Protein AF-A0A3M1KZL7-F1 (afdb_monomer_lite)

Sequence (109 aa):
MTSIPERSDYFSKSQDFEVTWVDDPNIEKAYLVICNPGVPCIFKEVPDNGYLKVDKSEFADFQVGTEVFFRFGRGDYHCFYQGSGADQKKICLVSMGVSNLTGFLEVVE

Secondary structure (DSSP, 8-state):
-----SS-EEEETTS-EEEE----TT-SEEEEEEE-TTSPPEEEEEESSSEEEE-GGGGTTPPTT-EEEEEEEES-EEEEEESSGGGPEEEEEE--EEEEEEEEEEEE-

pLDDT: mean 81.56, std 13.43, range [36.22, 95.44]

Radius of gyration: 15.1 Å; chains: 1; bounding box: 29×47×31 Å

Foldseek 3Di:
DFPAPPAAAADELVDKDKFFDDADPVFQWKWKWKDAPPDDIDIDIDGRPGIDIDGSVVCVVHDAQTKMKMDIFTDDKDWDWDDDDPPIDIDIDDDGPDDPHIDIYGYHD

Structure (mmCIF, N/CA/C/O backbone):
data_AF-A0A3M1KZL7-F1
#
_entry.id   AF-A0A3M1KZL7-F1
#
loop_
_atom_site.group_PDB
_atom_site.id
_atom_site.type_symbol
_atom_site.label_atom_id
_atom_site.label_alt_id
_atom_site.label_comp_id
_atom_site.label_asym_id
_atom_site.label_entity_id
_atom_site.label_seq_id
_atom_site.pdbx_PDB_ins_code
_atom_site.Cartn_x
_atom_site.Cartn_y
_atom_site.Cartn_z
_atom_site.occupancy
_atom_site.B_iso_or_equiv
_atom_site.auth_seq_id
_atom_site.auth_comp_id
_atom_site.auth_asym_id
_atom_site.auth_atom_id
_atom_site.pdbx_PDB_model_num
ATOM 1 N N . MET A 1 1 ? -0.857 -18.810 -6.624 1.00 36.22 1 MET A N 1
ATOM 2 C CA . MET A 1 1 ? -2.268 -18.404 -6.475 1.00 36.22 1 MET A CA 1
ATOM 3 C C . MET A 1 1 ? -2.262 -17.205 -5.562 1.00 36.22 1 MET A C 1
ATOM 5 O O . MET A 1 1 ? -1.909 -17.360 -4.404 1.00 36.22 1 MET A O 1
ATOM 9 N N . THR A 1 2 ? -2.534 -16.025 -6.097 1.00 39.72 2 THR A N 1
ATOM 10 C CA . THR A 1 2 ? -2.598 -14.789 -5.318 1.00 39.72 2 THR A CA 1
ATOM 11 C C . THR A 1 2 ? -4.063 -14.604 -4.942 1.00 39.72 2 THR A C 1
ATOM 13 O O . THR A 1 2 ? -4.884 -14.391 -5.829 1.00 39.72 2 THR A O 1
ATOM 16 N N . SER A 1 3 ? -4.427 -14.770 -3.669 1.00 42.56 3 SER A N 1
ATOM 17 C CA . SER A 1 3 ? -5.764 -14.400 -3.193 1.00 42.56 3 SER A CA 1
ATOM 18 C C . SER A 1 3 ? -5.762 -12.899 -2.938 1.00 42.56 3 SER A C 1
ATOM 20 O O . SER A 1 3 ? -5.543 -12.443 -1.821 1.00 42.56 3 SER A O 1
ATOM 22 N N . ILE A 1 4 ? -5.907 -12.133 -4.012 1.00 51.03 4 ILE A N 1
ATOM 23 C CA . ILE A 1 4 ? -6.215 -10.712 -3.912 1.00 51.03 4 ILE A CA 1
ATOM 24 C C . ILE A 1 4 ? -7.737 -10.634 -3.836 1.00 51.03 4 ILE A C 1
ATOM 26 O O . ILE A 1 4 ? -8.392 -11.234 -4.691 1.00 51.03 4 ILE A O 1
ATOM 30 N N . PRO A 1 5 ? -8.309 -9.933 -2.851 1.00 47.47 5 PRO A N 1
ATOM 31 C CA . PRO A 1 5 ? -9.752 -9.836 -2.717 1.00 47.47 5 PRO A CA 1
ATOM 32 C C . PRO A 1 5 ? -10.387 -9.208 -3.962 1.00 47.47 5 PRO A C 1
ATOM 34 O O . PRO A 1 5 ? -10.288 -8.004 -4.184 1.00 47.47 5 PRO A O 1
ATOM 37 N N . GLU A 1 6 ? -11.070 -10.006 -4.784 1.00 42.94 6 GLU A N 1
ATOM 38 C CA . GLU A 1 6 ? -11.936 -9.499 -5.864 1.00 42.94 6 GLU A CA 1
ATOM 39 C C . GLU A 1 6 ? -13.274 -8.944 -5.314 1.00 42.94 6 GLU A C 1
ATOM 41 O O . GLU A 1 6 ? -14.164 -8.554 -6.071 1.00 42.94 6 GLU A O 1
ATOM 46 N N . ARG A 1 7 ? -13.430 -8.891 -3.982 1.00 46.81 7 ARG A N 1
ATOM 47 C CA . ARG A 1 7 ? -14.588 -8.374 -3.240 1.00 46.81 7 ARG A CA 1
ATOM 48 C C . ARG A 1 7 ? -14.147 -7.624 -1.983 1.00 46.81 7 ARG A C 1
ATOM 50 O O . ARG A 1 7 ? -13.013 -7.771 -1.549 1.00 46.81 7 ARG A O 1
ATOM 57 N N . SER A 1 8 ? -15.067 -6.827 -1.435 1.00 56.19 8 SER A N 1
ATOM 58 C CA . SER A 1 8 ? -14.948 -6.150 -0.141 1.00 56.19 8 SER A CA 1
ATOM 59 C C . SER A 1 8 ? -14.550 -7.146 0.951 1.00 56.19 8 SER A C 1
ATOM 61 O O . SER A 1 8 ? -15.403 -7.870 1.469 1.00 56.19 8 SER A O 1
ATOM 63 N N . ASP A 1 9 ? -13.263 -7.192 1.265 1.00 72.38 9 ASP A N 1
ATOM 64 C CA . ASP A 1 9 ? -12.734 -8.002 2.355 1.00 72.38 9 ASP A CA 1
ATOM 65 C C . ASP A 1 9 ? -12.543 -7.139 3.599 1.00 72.38 9 ASP A C 1
ATOM 67 O O . ASP A 1 9 ? -12.375 -5.922 3.526 1.00 72.38 9 ASP A O 1
ATOM 71 N N . TYR A 1 10 ? -12.582 -7.776 4.762 1.00 81.25 10 TYR A N 1
ATOM 72 C CA . TYR A 1 10 ? -12.360 -7.101 6.031 1.00 81.25 10 TYR A CA 1
ATOM 73 C C . TYR A 1 10 ? -10.858 -7.030 6.326 1.00 81.25 10 TYR A C 1
ATOM 75 O O . TYR A 1 10 ? -10.165 -8.047 6.304 1.00 81.25 10 TYR A O 1
ATOM 83 N N . PHE A 1 11 ? -10.353 -5.836 6.625 1.00 86.88 11 PHE A N 1
ATOM 84 C CA . PHE A 1 11 ? -8.973 -5.592 7.029 1.00 86.88 11 PHE A CA 1
ATOM 85 C C . PHE A 1 11 ? -8.902 -5.303 8.530 1.00 86.88 11 PHE A C 1
ATOM 87 O O . PHE A 1 11 ? -9.380 -4.265 8.983 1.00 86.88 11 PHE A O 1
ATOM 94 N N . SER A 1 12 ? -8.294 -6.202 9.307 1.00 88.69 12 SER A N 1
ATOM 95 C CA . SER A 1 12 ? -8.089 -5.981 10.743 1.00 88.69 12 SER A CA 1
ATOM 96 C C . SER A 1 12 ? -6.875 -5.097 10.992 1.00 88.69 12 SER A C 1
ATOM 98 O O . SER A 1 12 ? -5.764 -5.414 10.566 1.00 88.69 12 SER A O 1
ATOM 100 N N . LYS A 1 13 ? -7.067 -4.036 11.778 1.00 88.69 13 LYS A N 1
ATOM 101 C CA . LYS A 1 13 ? -5.970 -3.175 12.246 1.00 88.69 13 LYS A CA 1
ATOM 102 C C . LYS A 1 13 ? -5.026 -3.886 13.216 1.00 88.69 13 LYS A C 1
ATOM 104 O O . LYS A 1 13 ? -3.961 -3.360 13.529 1.00 88.69 13 LYS A O 1
ATOM 109 N N . SER A 1 14 ? -5.414 -5.044 13.747 1.00 89.88 14 SER A N 1
ATOM 110 C CA . SER A 1 14 ? -4.585 -5.823 14.670 1.00 89.88 14 SER A CA 1
ATOM 111 C C . SER A 1 14 ? -3.498 -6.655 13.973 1.00 89.88 14 SER A C 1
ATOM 113 O O . SER A 1 14 ? -2.618 -7.204 14.653 1.00 89.88 14 SER A O 1
ATOM 115 N N . GLN A 1 15 ? -3.533 -6.722 12.639 1.00 89.62 15 GLN A N 1
ATOM 116 C CA . GLN A 1 15 ? -2.673 -7.556 11.806 1.00 89.62 15 GLN A CA 1
ATOM 117 C C . GLN A 1 15 ? -1.867 -6.720 10.811 1.00 89.62 15 GLN A C 1
ATOM 119 O O . GLN A 1 15 ? -2.279 -5.635 10.403 1.00 89.62 15 GLN A O 1
ATOM 124 N N . ASP A 1 16 ? -0.697 -7.234 10.438 1.00 92.69 16 ASP A N 1
ATOM 125 C CA . ASP A 1 16 ? 0.094 -6.638 9.366 1.00 92.69 16 ASP A CA 1
ATOM 126 C C . ASP A 1 16 ? -0.637 -6.828 8.029 1.00 92.69 16 ASP A C 1
ATOM 128 O O . ASP A 1 16 ? -1.282 -7.853 7.797 1.00 92.69 16 ASP A O 1
ATOM 132 N N . PHE A 1 17 ? -0.524 -5.844 7.138 1.00 89.38 17 PHE A N 1
ATOM 133 C CA . PHE A 1 17 ? -1.040 -5.957 5.777 1.00 89.38 17 PHE A CA 1
ATOM 134 C C . PHE A 1 17 ? 0.068 -6.454 4.857 1.00 89.38 17 PHE A C 1
ATOM 136 O O . PHE A 1 17 ? 1.094 -5.790 4.690 1.00 89.38 17 PHE A O 1
ATOM 143 N N . GLU A 1 18 ? -0.143 -7.612 4.243 1.00 89.44 18 GLU A N 1
ATOM 144 C CA . GLU A 1 18 ? 0.823 -8.241 3.349 1.00 89.44 18 GLU A CA 1
ATOM 145 C C . GLU A 1 18 ? 0.278 -8.299 1.924 1.00 89.44 18 GLU A C 1
ATOM 147 O O . GLU A 1 18 ? -0.864 -8.691 1.683 1.00 89.44 18 GLU A O 1
ATOM 152 N N . VAL A 1 19 ? 1.119 -7.924 0.963 1.00 85.12 19 VAL A N 1
ATOM 153 C CA . VAL A 1 19 ? 0.819 -8.027 -0.465 1.00 85.12 19 VAL A CA 1
ATOM 154 C C . VAL A 1 19 ? 1.970 -8.742 -1.147 1.00 85.12 19 VAL A C 1
ATOM 156 O O . VAL A 1 19 ? 3.131 -8.370 -0.990 1.00 85.12 19 VAL A O 1
ATOM 159 N N . THR A 1 20 ? 1.635 -9.750 -1.944 1.00 86.62 20 THR A N 1
ATOM 160 C CA . THR A 1 20 ? 2.574 -10.444 -2.830 1.00 86.62 20 THR A CA 1
ATOM 161 C C . THR A 1 20 ? 2.204 -10.196 -4.281 1.00 86.62 20 THR A C 1
ATOM 163 O O . THR A 1 20 ? 1.020 -10.195 -4.626 1.00 86.62 20 THR A O 1
ATOM 166 N N . TRP A 1 21 ? 3.197 -10.071 -5.149 1.00 86.19 21 TRP A N 1
ATOM 167 C CA . TRP A 1 21 ? 3.001 -9.938 -6.590 1.00 86.19 21 TRP A CA 1
ATOM 168 C C . TRP A 1 21 ? 4.130 -10.638 -7.354 1.00 86.19 21 TRP A C 1
ATOM 170 O O . TRP A 1 21 ? 5.116 -11.073 -6.770 1.00 86.19 21 TRP A O 1
ATOM 180 N N . VAL A 1 22 ? 3.964 -10.791 -8.667 1.00 86.19 22 VAL A N 1
ATOM 181 C CA . VAL A 1 22 ? 5.026 -11.302 -9.551 1.00 86.19 22 VAL A CA 1
ATOM 182 C C . VAL A 1 22 ? 5.927 -10.134 -9.902 1.00 86.19 22 VAL A C 1
ATOM 184 O O . VAL A 1 22 ? 5.403 -9.177 -10.466 1.00 86.19 22 VAL A O 1
ATOM 187 N N . ASP A 1 23 ? 7.212 -10.190 -9.568 1.00 86.38 23 ASP A N 1
ATOM 188 C CA . ASP A 1 23 ? 8.217 -9.171 -9.886 1.00 86.38 23 ASP A CA 1
ATOM 189 C C . ASP A 1 23 ? 8.369 -8.946 -11.402 1.00 86.38 23 ASP A C 1
ATOM 191 O O . ASP A 1 23 ? 8.105 -9.839 -12.210 1.00 86.38 23 ASP A O 1
ATOM 195 N N . ASP A 1 24 ? 8.755 -7.731 -11.803 1.00 83.88 24 ASP A N 1
ATOM 196 C CA . ASP A 1 24 ? 9.129 -7.413 -13.183 1.00 83.88 24 ASP A CA 1
ATOM 197 C C . ASP A 1 24 ? 10.609 -6.999 -13.225 1.00 83.88 24 ASP A C 1
ATOM 199 O O . ASP A 1 24 ? 10.961 -5.943 -12.701 1.00 83.88 24 ASP A O 1
ATOM 203 N N . PRO A 1 25 ? 11.497 -7.776 -13.875 1.00 84.31 25 PRO A N 1
ATOM 204 C CA . PRO A 1 25 ? 12.930 -7.484 -13.886 1.00 84.31 25 PRO A CA 1
ATOM 205 C C . PRO A 1 25 ? 13.292 -6.185 -14.623 1.00 84.31 25 PRO A C 1
ATOM 207 O O . PRO A 1 25 ? 14.436 -5.744 -14.544 1.00 84.31 25 PRO A O 1
ATOM 210 N N . ASN A 1 26 ? 12.354 -5.583 -15.362 1.00 84.62 26 ASN A N 1
ATOM 211 C CA . ASN A 1 26 ? 12.568 -4.319 -16.068 1.00 84.62 26 ASN A CA 1
ATOM 212 C C . ASN A 1 26 ? 12.155 -3.097 -15.240 1.00 84.62 26 ASN A C 1
ATOM 214 O O . ASN A 1 26 ? 12.368 -1.968 -15.681 1.00 84.62 26 ASN A O 1
ATOM 218 N N . ILE A 1 27 ? 11.546 -3.308 -14.073 1.00 82.56 27 ILE A N 1
ATOM 219 C CA . ILE A 1 27 ? 11.056 -2.254 -13.195 1.00 82.56 27 ILE A CA 1
ATOM 220 C C . ILE A 1 27 ? 11.806 -2.331 -11.868 1.00 82.56 27 ILE A C 1
ATOM 222 O O . ILE A 1 27 ? 11.856 -3.362 -11.215 1.00 82.56 27 ILE A O 1
ATOM 226 N 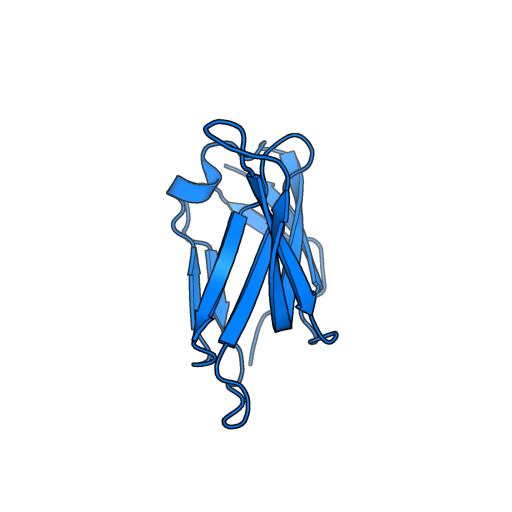N . GLU A 1 28 ? 12.390 -1.215 -11.434 1.00 85.31 28 GLU A N 1
ATOM 227 C CA . GLU A 1 28 ? 13.134 -1.190 -10.167 1.00 85.31 28 GLU A CA 1
ATOM 228 C C . GLU A 1 28 ? 12.215 -1.045 -8.949 1.00 85.31 28 GLU A C 1
ATOM 230 O O . GLU A 1 28 ? 12.548 -1.503 -7.853 1.00 85.31 28 GLU A O 1
ATOM 235 N N . LYS A 1 29 ? 11.073 -0.368 -9.121 1.00 87.06 29 LYS A N 1
ATOM 236 C CA . LYS A 1 29 ? 10.225 0.095 -8.021 1.00 87.06 29 LYS A CA 1
ATOM 237 C C . LYS A 1 29 ? 8.753 -0.221 -8.235 1.00 87.06 29 LYS A C 1
ATOM 239 O O . LYS A 1 29 ? 8.200 -0.034 -9.318 1.00 87.06 29 LYS A O 1
ATOM 244 N N . ALA A 1 30 ? 8.108 -0.593 -7.142 1.00 86.88 30 ALA A N 1
ATOM 245 C CA . ALA A 1 30 ? 6.673 -0.706 -7.015 1.00 86.88 30 ALA A CA 1
ATOM 246 C C . ALA A 1 30 ? 6.151 0.260 -5.945 1.00 86.88 30 ALA A C 1
ATOM 248 O O . ALA A 1 30 ? 6.866 0.683 -5.031 1.00 86.88 30 ALA A O 1
ATOM 249 N N . TYR A 1 31 ? 4.876 0.602 -6.070 1.00 87.69 31 TYR A N 1
ATOM 250 C CA . TYR A 1 31 ? 4.210 1.584 -5.235 1.00 87.69 31 TYR A CA 1
ATOM 251 C C . TYR A 1 31 ? 2.934 1.001 -4.655 1.00 87.69 31 TYR A C 1
ATOM 253 O O . TYR A 1 31 ? 2.152 0.381 -5.373 1.00 87.69 31 TYR A O 1
ATOM 261 N N . LEU A 1 32 ? 2.703 1.255 -3.371 1.00 87.44 32 LEU A N 1
ATOM 262 C CA . LEU A 1 32 ? 1.448 0.957 -2.694 1.00 87.44 32 LEU A CA 1
ATOM 263 C C . LEU A 1 32 ? 0.894 2.239 -2.076 1.00 87.44 32 LEU A C 1
ATOM 265 O O . LEU A 1 32 ? 1.598 2.960 -1.370 1.00 87.44 32 LEU A O 1
ATOM 269 N N . VAL A 1 33 ? -0.382 2.499 -2.328 1.00 88.44 33 VAL A N 1
ATOM 270 C CA . VAL A 1 33 ? -1.176 3.528 -1.659 1.00 88.44 33 VAL A CA 1
ATOM 271 C C . VAL A 1 33 ? -2.329 2.834 -0.959 1.00 88.44 33 VAL A C 1
ATOM 273 O O . VAL A 1 33 ? -3.079 2.113 -1.613 1.00 88.44 33 VAL A O 1
ATOM 276 N N . ILE A 1 34 ? -2.496 3.082 0.338 1.00 89.94 34 ILE A N 1
ATOM 277 C CA . ILE A 1 34 ? -3.678 2.674 1.100 1.00 89.94 34 ILE A CA 1
ATOM 278 C C . ILE A 1 34 ? -4.300 3.923 1.719 1.00 89.94 34 ILE A C 1
ATOM 280 O O . ILE A 1 34 ? -3.643 4.638 2.470 1.00 89.94 34 ILE A O 1
ATOM 284 N N . CYS A 1 35 ? -5.557 4.199 1.402 1.00 90.19 35 CYS A N 1
ATOM 285 C CA . CYS A 1 35 ? -6.262 5.402 1.817 1.00 90.19 35 CYS A CA 1
ATOM 286 C C . CYS A 1 35 ? -7.521 5.053 2.599 1.00 90.19 35 CYS A C 1
ATOM 288 O O . CYS A 1 35 ? -8.393 4.356 2.084 1.00 90.19 35 CYS A O 1
ATOM 290 N N . ASN A 1 36 ? -7.654 5.631 3.789 1.00 91.25 36 ASN A N 1
ATOM 291 C CA . ASN A 1 36 ? -8.904 5.679 4.528 1.00 91.25 36 ASN A CA 1
ATOM 292 C C . ASN A 1 36 ? -9.468 7.111 4.487 1.00 91.25 36 ASN A C 1
ATOM 294 O O . ASN A 1 36 ? -8.727 8.048 4.800 1.00 91.25 36 ASN A O 1
ATOM 298 N N . PRO A 1 37 ? -10.725 7.332 4.060 1.00 87.19 37 PRO A N 1
ATOM 299 C CA . PRO A 1 37 ? -11.288 8.675 3.982 1.00 87.19 37 PRO A CA 1
ATOM 300 C C . PRO A 1 37 ? -11.158 9.450 5.298 1.00 87.19 37 PRO A C 1
ATOM 302 O O . PRO A 1 37 ? -11.496 8.957 6.368 1.00 87.19 37 PRO A O 1
ATOM 305 N N . GLY A 1 38 ? -10.687 10.695 5.208 1.00 86.94 38 GLY A N 1
ATOM 306 C CA . GLY A 1 38 ? -10.553 11.583 6.366 1.00 86.94 38 GLY A CA 1
ATOM 307 C C . GLY A 1 38 ? -9.239 11.462 7.143 1.00 86.94 38 GLY A C 1
ATOM 308 O O . GLY A 1 38 ? -9.030 12.263 8.051 1.00 86.94 38 GLY A O 1
ATOM 309 N N . VAL A 1 39 ? -8.333 10.550 6.770 1.00 90.50 39 VAL A N 1
ATOM 310 C CA . VAL A 1 39 ? -6.983 10.448 7.353 1.00 90.50 39 VAL A CA 1
ATOM 311 C C . VAL A 1 39 ? -5.901 10.371 6.266 1.00 90.50 39 VAL A C 1
ATOM 313 O O . VAL A 1 39 ? -6.213 10.092 5.104 1.00 90.50 39 VAL A O 1
ATOM 316 N N . PRO A 1 40 ? -4.625 10.665 6.586 1.00 89.00 40 PRO A N 1
ATOM 317 C CA . PRO A 1 40 ? -3.539 10.550 5.619 1.00 89.00 40 PRO A CA 1
ATOM 318 C C . PRO A 1 40 ? -3.413 9.127 5.063 1.00 89.00 40 PRO A C 1
ATOM 320 O O . PRO A 1 40 ? -3.436 8.152 5.811 1.00 89.00 40 PRO A O 1
ATOM 323 N N . CYS A 1 41 ? -3.242 9.008 3.746 1.00 90.50 41 CYS A N 1
ATOM 324 C CA . CYS A 1 41 ? -2.964 7.717 3.127 1.00 90.50 41 CYS A CA 1
ATOM 325 C C . CYS A 1 41 ? -1.569 7.214 3.510 1.00 90.50 41 CYS A C 1
ATOM 327 O O . CYS A 1 41 ? -0.609 7.986 3.571 1.00 90.50 41 CYS A O 1
ATOM 329 N N . ILE A 1 42 ? -1.441 5.901 3.651 1.00 91.88 42 ILE A N 1
ATOM 330 C CA . ILE A 1 42 ? -0.150 5.225 3.706 1.00 91.88 42 ILE A CA 1
ATOM 331 C C . ILE A 1 42 ? 0.383 5.143 2.276 1.00 91.88 42 ILE A C 1
ATOM 333 O O . ILE A 1 42 ? -0.302 4.653 1.377 1.00 91.88 42 ILE A O 1
ATOM 337 N N . PHE A 1 43 ? 1.610 5.616 2.068 1.00 89.88 43 PHE A N 1
ATOM 338 C CA . PHE A 1 43 ? 2.322 5.515 0.799 1.00 89.88 43 PHE A CA 1
ATOM 339 C C . PHE A 1 43 ? 3.630 4.753 0.995 1.00 89.88 43 PHE A C 1
ATOM 341 O O . PHE A 1 43 ? 4.432 5.099 1.865 1.00 89.88 43 PHE A O 1
ATOM 348 N N . LYS A 1 44 ? 3.861 3.738 0.164 1.00 89.88 44 LYS A N 1
ATOM 349 C CA . LYS A 1 44 ? 5.097 2.959 0.139 1.00 89.88 44 LYS A CA 1
ATOM 350 C C . LYS A 1 44 ? 5.686 2.976 -1.261 1.00 89.88 44 LYS A C 1
ATOM 352 O O . LYS A 1 44 ? 5.001 2.659 -2.228 1.00 89.88 44 LYS A O 1
ATOM 357 N N . GLU A 1 45 ? 6.968 3.299 -1.335 1.00 89.69 45 GLU A N 1
ATOM 358 C CA . GLU A 1 45 ? 7.835 3.015 -2.475 1.00 89.69 45 GLU A CA 1
ATOM 359 C C . GLU A 1 45 ? 8.752 1.871 -2.052 1.00 89.69 45 GLU A C 1
ATOM 361 O O . GLU A 1 45 ? 9.456 1.989 -1.045 1.00 89.69 45 GLU A O 1
ATOM 366 N N . VAL A 1 46 ? 8.724 0.765 -2.788 1.00 89.88 46 VAL A N 1
ATOM 367 C CA . VAL A 1 46 ? 9.508 -0.434 -2.480 1.00 89.88 46 VAL A CA 1
ATOM 368 C C . VAL A 1 46 ? 10.172 -0.999 -3.731 1.00 89.88 46 VAL A C 1
ATOM 370 O O . VAL A 1 46 ? 9.709 -0.718 -4.835 1.00 89.88 46 VAL A O 1
ATOM 373 N N . PRO A 1 47 ? 11.246 -1.795 -3.594 1.00 90.94 47 PRO A N 1
ATOM 374 C CA . PRO A 1 47 ? 11.778 -2.564 -4.711 1.00 90.94 47 PRO A CA 1
ATOM 375 C C . PRO A 1 47 ? 10.709 -3.487 -5.304 1.00 90.94 47 PRO A C 1
ATOM 377 O O . PRO A 1 47 ? 9.901 -4.054 -4.567 1.00 90.94 47 PRO A O 1
ATOM 380 N N . ASP A 1 48 ? 10.721 -3.677 -6.619 1.00 88.56 48 ASP A N 1
ATOM 381 C CA . ASP A 1 48 ? 9.811 -4.610 -7.291 1.00 88.56 48 ASP A CA 1
ATOM 382 C C . ASP A 1 48 ? 10.283 -6.070 -7.144 1.00 88.56 48 ASP A C 1
ATOM 384 O O . ASP A 1 48 ? 10.704 -6.703 -8.101 1.00 88.56 48 ASP A O 1
ATOM 388 N N . ASN A 1 49 ? 10.265 -6.600 -5.918 1.00 91.00 49 ASN A N 1
ATOM 389 C CA . ASN A 1 49 ? 10.763 -7.944 -5.582 1.00 91.00 49 ASN A CA 1
ATOM 390 C C . ASN A 1 49 ? 9.653 -8.950 -5.220 1.00 91.00 49 ASN A C 1
ATOM 392 O O . ASN A 1 49 ? 9.938 -10.032 -4.708 1.00 91.00 49 ASN A O 1
ATOM 396 N N . GLY A 1 50 ? 8.391 -8.578 -5.443 1.00 87.75 50 GLY A N 1
ATOM 397 C CA . GLY A 1 50 ? 7.239 -9.456 -5.263 1.00 87.75 50 GLY A CA 1
ATOM 398 C C . GLY A 1 50 ? 6.627 -9.498 -3.862 1.00 87.75 50 GLY A C 1
ATOM 399 O O . GLY A 1 50 ? 5.717 -10.301 -3.646 1.00 87.75 50 GLY A O 1
ATOM 400 N N . TYR A 1 51 ? 7.074 -8.668 -2.910 1.00 90.56 51 TYR A N 1
ATOM 401 C CA . TYR A 1 51 ? 6.520 -8.668 -1.552 1.00 90.56 51 TYR A CA 1
ATOM 402 C C . TYR A 1 51 ? 6.605 -7.317 -0.827 1.00 90.56 51 TYR A C 1
ATOM 404 O O . TYR A 1 51 ? 7.632 -6.640 -0.834 1.00 90.56 51 TYR A O 1
ATOM 412 N N . LEU A 1 52 ? 5.535 -6.969 -0.109 1.00 90.81 52 LEU A N 1
ATOM 413 C CA . LEU A 1 52 ? 5.479 -5.841 0.816 1.00 90.81 52 LEU A CA 1
ATOM 414 C C . LEU A 1 52 ? 4.689 -6.217 2.062 1.00 90.81 52 LEU A C 1
ATOM 416 O O . LEU A 1 52 ? 3.591 -6.760 1.968 1.00 90.81 52 LEU A O 1
ATOM 420 N N . LYS A 1 53 ? 5.224 -5.811 3.212 1.00 93.06 53 LYS A N 1
ATOM 421 C CA . LYS A 1 53 ? 4.515 -5.775 4.486 1.00 93.06 53 LYS A CA 1
ATOM 422 C C . LYS A 1 53 ? 4.355 -4.337 4.965 1.00 93.06 53 LYS A C 1
ATOM 424 O O . LYS A 1 53 ? 5.342 -3.603 5.038 1.00 93.06 53 LYS A O 1
ATOM 429 N N . VAL A 1 54 ? 3.135 -3.956 5.320 1.00 92.50 54 VAL A N 1
ATOM 430 C CA . VAL A 1 54 ? 2.828 -2.717 6.040 1.00 92.50 54 VAL A CA 1
ATOM 431 C C . VAL A 1 54 ? 2.502 -3.098 7.476 1.00 92.50 54 VAL A C 1
ATOM 433 O O . VAL A 1 54 ? 1.630 -3.933 7.715 1.00 92.50 54 VAL A O 1
ATOM 436 N N . ASP A 1 55 ? 3.245 -2.527 8.422 1.00 95.31 55 ASP A N 1
ATOM 437 C CA . ASP A 1 55 ? 3.082 -2.862 9.834 1.00 95.31 55 ASP A CA 1
ATOM 438 C C . ASP A 1 55 ? 1.728 -2.362 10.337 1.00 95.31 55 ASP A C 1
ATOM 440 O O . ASP A 1 55 ? 1.298 -1.253 10.003 1.00 95.31 55 ASP A O 1
ATOM 444 N N . LYS A 1 56 ? 1.068 -3.162 11.173 1.00 94.00 56 LYS A N 1
ATOM 445 C CA . LYS A 1 56 ? -0.228 -2.811 11.765 1.00 94.00 56 LYS A CA 1
ATOM 446 C C . LYS A 1 56 ? -0.255 -1.431 12.438 1.00 94.00 56 LYS A C 1
ATOM 448 O O . LYS A 1 56 ? -1.282 -0.755 12.443 1.00 94.00 56 LYS A O 1
ATOM 453 N N . SER A 1 57 ? 0.875 -0.988 12.994 1.00 95.44 57 SER A N 1
ATOM 454 C CA . SER A 1 57 ? 0.997 0.313 13.659 1.00 95.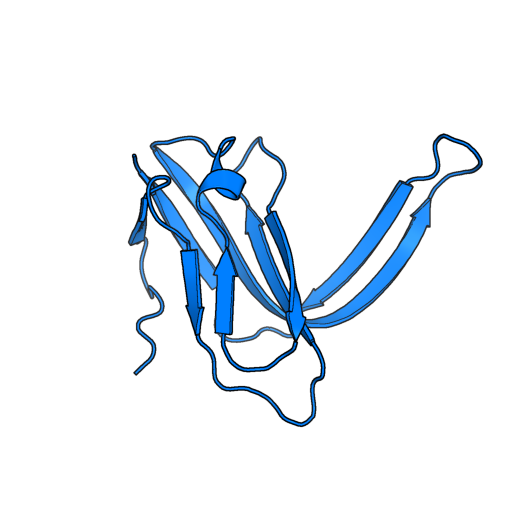44 57 SER A CA 1
ATOM 455 C C . SER A 1 57 ? 0.812 1.497 12.708 1.00 95.44 57 SER A C 1
ATOM 457 O O . SER A 1 57 ? 0.375 2.558 13.148 1.00 95.44 57 SER A O 1
ATOM 459 N N . GLU A 1 58 ? 1.056 1.325 11.407 1.00 94.88 58 GLU A N 1
ATOM 460 C CA . GLU A 1 58 ? 0.848 2.377 10.404 1.00 94.88 58 GLU A CA 1
ATOM 461 C C . GLU A 1 58 ? -0.637 2.663 10.155 1.00 94.88 58 GLU A C 1
ATOM 463 O O . GLU A 1 58 ? -0.993 3.729 9.657 1.00 94.88 58 GLU A O 1
ATOM 468 N N . PHE A 1 59 ? -1.513 1.742 10.557 1.00 92.75 59 PHE A N 1
ATOM 469 C CA . PHE A 1 59 ? -2.959 1.892 10.468 1.00 92.75 59 PHE A CA 1
ATOM 470 C C . PHE A 1 59 ? -3.564 2.502 11.735 1.00 92.75 59 PHE A C 1
ATOM 472 O O . PHE A 1 59 ? -4.786 2.558 11.838 1.00 92.75 59 PHE A O 1
ATOM 479 N N . ALA A 1 60 ? -2.763 2.955 12.710 1.00 92.19 60 ALA A N 1
ATOM 480 C CA . ALA A 1 60 ? -3.25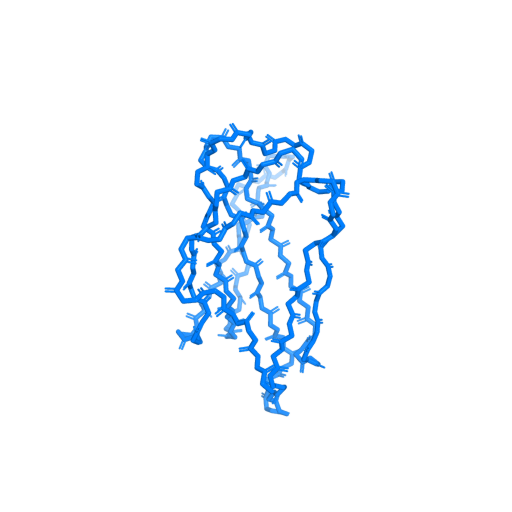9 3.452 13.998 1.00 92.19 60 ALA A CA 1
ATOM 481 C C . ALA A 1 60 ? -4.412 4.463 13.848 1.00 92.19 60 ALA A C 1
ATOM 483 O O . ALA A 1 60 ? -5.433 4.323 14.527 1.00 92.19 60 ALA A O 1
ATOM 484 N N . ASP A 1 61 ? -4.300 5.377 12.882 1.00 93.19 61 ASP A N 1
ATOM 485 C CA . ASP A 1 61 ? -5.276 6.444 12.633 1.00 93.19 61 ASP A CA 1
ATOM 486 C C . ASP A 1 61 ? -6.478 6.020 11.769 1.00 93.19 61 ASP A C 1
ATOM 488 O O . ASP A 1 61 ? -7.447 6.767 11.658 1.00 93.19 61 ASP A O 1
ATOM 492 N N . PHE A 1 62 ? -6.460 4.831 11.160 1.00 93.50 62 PHE A N 1
ATOM 493 C CA . PHE A 1 62 ? -7.547 4.380 10.284 1.00 93.50 62 PHE A CA 1
ATOM 494 C C . PHE A 1 62 ? -8.826 4.108 11.086 1.00 93.50 62 PHE A C 1
ATOM 496 O O . PHE A 1 62 ? -8.793 3.553 12.186 1.00 93.50 62 PHE A O 1
ATOM 503 N N . GLN A 1 63 ? -9.974 4.480 10.533 1.00 92.75 63 GLN A N 1
ATOM 504 C CA . GLN A 1 63 ? -11.271 4.401 11.194 1.00 92.75 63 GLN A CA 1
ATOM 505 C C . GLN A 1 63 ? -11.885 3.009 11.034 1.00 92.75 63 GLN A C 1
ATOM 507 O O . GLN A 1 63 ? -12.010 2.502 9.924 1.00 92.75 63 GLN A O 1
ATOM 512 N N . VAL A 1 64 ? -12.308 2.396 12.138 1.00 92.62 64 VAL A N 1
ATOM 513 C CA . VAL A 1 64 ? -13.039 1.117 12.118 1.00 92.62 64 VAL A CA 1
ATOM 514 C C . VAL A 1 64 ? -14.432 1.311 11.503 1.00 92.62 64 VAL A C 1
ATOM 516 O O . VAL A 1 64 ? -15.055 2.353 11.699 1.00 92.62 64 VAL A O 1
ATOM 519 N N . GLY A 1 65 ? -14.917 0.311 10.766 1.00 90.19 65 GLY A N 1
ATOM 520 C CA . GLY A 1 65 ? -16.212 0.310 10.079 1.00 90.19 65 GLY A CA 1
ATOM 521 C C . GLY A 1 65 ? -16.243 1.179 8.823 1.00 90.19 65 GLY A C 1
ATOM 522 O O . GLY A 1 65 ? -17.309 1.639 8.419 1.00 90.19 65 GLY A O 1
ATOM 523 N N . THR A 1 66 ? -15.081 1.474 8.235 1.00 88.94 66 THR A N 1
ATOM 524 C CA . THR A 1 66 ? -14.984 2.329 7.046 1.00 88.94 66 THR A CA 1
ATOM 525 C C . THR A 1 66 ? -14.254 1.632 5.909 1.00 88.94 66 THR A C 1
ATOM 527 O O . THR A 1 66 ? -13.368 0.807 6.132 1.00 88.94 66 THR A O 1
ATOM 530 N N . GLU A 1 67 ? -14.620 1.978 4.676 1.00 89.06 67 GLU A N 1
ATOM 531 C CA . GLU A 1 67 ? -13.942 1.467 3.489 1.00 89.06 67 GLU A CA 1
ATOM 532 C C . GLU A 1 67 ? -12.575 2.138 3.303 1.00 89.06 67 GLU A C 1
ATOM 534 O O . GLU A 1 67 ? -12.414 3.356 3.443 1.00 89.06 67 GLU A O 1
ATOM 539 N N . VAL A 1 68 ? -11.581 1.334 2.940 1.00 88.19 68 VAL A N 1
ATOM 540 C CA . VAL A 1 68 ? -10.258 1.769 2.514 1.00 88.19 68 VAL A CA 1
ATOM 541 C C . VAL A 1 68 ? -10.018 1.384 1.075 1.00 88.19 68 VAL A C 1
ATOM 543 O O . VAL A 1 68 ? -10.383 0.305 0.616 1.00 88.19 68 VAL A O 1
ATOM 546 N N . PHE A 1 69 ? -9.351 2.284 0.374 1.00 85.94 69 PHE A N 1
ATOM 547 C CA . PHE A 1 69 ? -8.928 2.095 -0.997 1.00 85.94 69 PHE A CA 1
ATOM 548 C C . PHE A 1 69 ? -7.477 1.674 -0.975 1.00 85.94 69 PHE A C 1
ATOM 550 O O . PHE A 1 69 ? -6.651 2.390 -0.408 1.00 85.94 69 PHE A O 1
ATOM 557 N N . PHE A 1 70 ? -7.146 0.577 -1.643 1.00 84.88 70 PHE A N 1
ATOM 558 C CA . PHE A 1 70 ? -5.753 0.279 -1.930 1.00 84.88 70 PHE A CA 1
ATOM 559 C C . PHE A 1 70 ? -5.503 0.291 -3.434 1.00 84.88 70 PHE A C 1
ATOM 561 O O . PHE A 1 70 ? -6.330 -0.142 -4.242 1.00 84.88 70 PHE A O 1
ATOM 568 N N . ARG A 1 71 ? -4.343 0.822 -3.805 1.00 83.38 71 ARG A N 1
ATOM 569 C CA . ARG A 1 71 ? -3.806 0.772 -5.159 1.00 83.38 71 ARG A CA 1
ATOM 570 C C . ARG A 1 71 ? -2.366 0.337 -5.080 1.00 83.38 71 ARG A C 1
ATOM 572 O O . ARG A 1 71 ? -1.564 0.973 -4.401 1.00 83.38 71 ARG A O 1
ATOM 579 N N . PHE A 1 72 ? -2.057 -0.722 -5.801 1.00 84.56 72 PHE A N 1
ATOM 580 C CA . PHE A 1 72 ? -0.689 -1.119 -6.061 1.00 84.56 72 PHE A CA 1
ATOM 581 C C . PHE A 1 72 ? -0.368 -0.846 -7.529 1.00 84.56 72 PHE A C 1
ATOM 583 O O . PHE A 1 72 ? -1.248 -0.931 -8.383 1.00 84.56 72 PHE A O 1
ATOM 590 N N . GLY A 1 73 ? 0.873 -0.474 -7.819 1.00 82.81 73 GLY A N 1
ATOM 591 C CA . GLY A 1 73 ? 1.253 0.020 -9.132 1.00 82.81 73 GLY A CA 1
ATOM 592 C C . GLY A 1 73 ? 2.745 -0.041 -9.392 1.00 82.81 73 GLY A C 1
ATOM 593 O O . GLY A 1 73 ? 3.561 -0.010 -8.475 1.00 82.81 73 GLY A O 1
ATOM 594 N N . ARG A 1 74 ? 3.089 -0.066 -10.676 1.00 83.62 74 ARG A N 1
ATOM 595 C CA . ARG A 1 74 ? 4.439 0.184 -11.184 1.00 83.62 74 ARG A CA 1
ATOM 596 C C . ARG A 1 74 ? 4.413 1.438 -12.030 1.00 83.62 74 ARG A C 1
ATOM 598 O O . ARG A 1 74 ? 3.403 1.711 -12.680 1.00 83.62 74 ARG A O 1
ATOM 605 N N . GLY A 1 75 ? 5.519 2.159 -12.068 1.00 74.19 75 GLY A N 1
ATOM 606 C CA . GLY A 1 75 ? 5.693 3.240 -13.025 1.00 74.19 75 GLY A CA 1
ATOM 607 C C . GLY A 1 75 ? 6.611 4.331 -12.516 1.00 74.19 75 GLY A C 1
ATOM 608 O O . GLY A 1 75 ? 7.446 4.102 -11.645 1.00 74.19 75 GLY A O 1
ATOM 609 N N . ASP A 1 76 ? 6.454 5.513 -13.094 1.00 70.94 76 ASP A N 1
ATOM 610 C CA . ASP A 1 76 ? 7.322 6.645 -12.817 1.00 70.94 76 ASP A CA 1
ATOM 611 C C . ASP A 1 76 ? 6.816 7.445 -11.622 1.00 70.94 76 ASP A C 1
ATOM 613 O O . ASP A 1 76 ? 5.619 7.714 -11.481 1.00 70.94 76 ASP A O 1
ATOM 617 N N . TYR A 1 77 ? 7.750 7.907 -10.798 1.00 75.94 77 TYR A N 1
ATOM 618 C CA . TYR A 1 77 ? 7.477 8.923 -9.796 1.00 75.94 77 TYR A CA 1
ATOM 619 C C . TYR A 1 77 ? 8.250 10.196 -10.121 1.00 75.94 77 TYR A C 1
ATOM 621 O O . TYR A 1 77 ? 9.416 10.171 -10.517 1.00 75.94 77 TYR A O 1
ATOM 629 N N . HIS A 1 78 ? 7.600 11.334 -9.927 1.00 75.94 78 HIS A N 1
ATOM 630 C CA . HIS A 1 78 ? 8.229 12.632 -10.052 1.00 75.94 78 HIS A CA 1
ATOM 631 C C . HIS A 1 78 ? 7.898 13.470 -8.829 1.00 75.94 78 HIS A C 1
ATOM 633 O O . HIS A 1 78 ? 6.742 13.824 -8.597 1.00 75.94 78 HIS A O 1
ATOM 639 N N . CYS A 1 79 ? 8.917 13.791 -8.038 1.00 80.88 79 CYS A N 1
ATOM 640 C CA . CYS A 1 79 ? 8.766 14.699 -6.915 1.00 80.88 79 CYS A CA 1
ATOM 641 C C . CYS A 1 79 ? 9.255 16.092 -7.290 1.00 80.88 79 CYS A C 1
ATOM 643 O O . CYS A 1 79 ? 10.366 16.255 -7.787 1.00 80.88 79 CYS A O 1
ATOM 645 N N . PHE A 1 80 ? 8.457 17.098 -6.967 1.00 8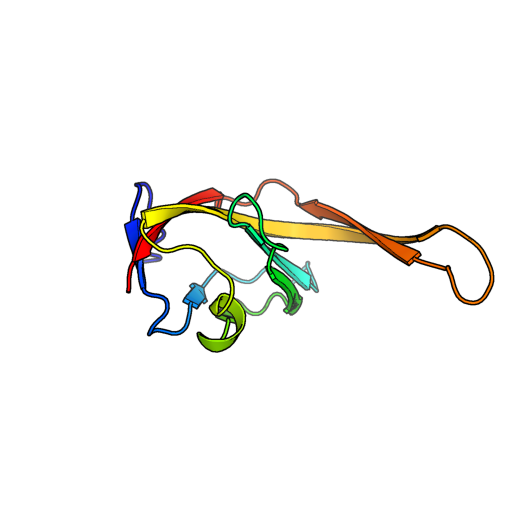6.50 80 PHE A N 1
ATOM 646 C CA . PHE A 1 80 ? 8.828 18.499 -7.046 1.00 86.50 80 PHE A CA 1
ATOM 647 C C . PHE A 1 80 ? 8.578 19.173 -5.701 1.00 86.50 80 PHE A C 1
ATOM 649 O O . PHE A 1 80 ? 7.809 18.698 -4.867 1.00 86.50 80 PHE A O 1
ATOM 656 N N . TYR A 1 81 ? 9.257 20.286 -5.473 1.00 87.88 81 TYR A N 1
ATOM 657 C CA . TYR A 1 81 ? 9.097 21.065 -4.259 1.00 87.88 81 TYR A CA 1
ATOM 658 C C . TYR A 1 81 ? 8.264 22.305 -4.567 1.00 87.88 81 TYR A C 1
ATOM 660 O O . TYR A 1 81 ? 8.570 23.048 -5.498 1.00 87.88 81 TYR A O 1
ATOM 668 N N . GLN A 1 82 ? 7.205 22.520 -3.795 1.00 88.00 82 GLN A N 1
ATOM 669 C CA . GLN A 1 82 ? 6.358 23.701 -3.883 1.00 88.00 82 GLN A CA 1
ATOM 670 C C . GLN A 1 82 ? 6.618 24.613 -2.682 1.00 88.00 82 GLN A C 1
ATOM 672 O O . GLN A 1 82 ? 6.621 24.159 -1.540 1.00 88.00 82 GLN A O 1
ATOM 677 N N . GLY A 1 83 ? 6.811 25.906 -2.944 1.00 86.00 83 GLY A N 1
ATOM 678 C CA . GLY A 1 83 ? 7.150 26.905 -1.927 1.00 86.00 83 GLY A CA 1
ATOM 679 C C . GLY A 1 83 ? 8.658 27.138 -1.785 1.00 86.00 83 GLY A C 1
ATOM 680 O O . GLY A 1 83 ? 9.467 26.601 -2.543 1.00 86.00 83 GLY A O 1
ATOM 681 N N . SER A 1 84 ? 9.035 27.968 -0.813 1.00 82.44 84 SER A N 1
ATOM 682 C CA . SER A 1 84 ? 10.419 28.391 -0.567 1.00 82.44 84 SER A CA 1
ATOM 683 C C . SER A 1 84 ? 10.718 28.477 0.928 1.00 82.44 84 SER A C 1
ATOM 685 O O . SER A 1 84 ? 9.845 28.854 1.706 1.00 82.44 84 SER A O 1
ATOM 687 N N . GLY A 1 85 ? 11.963 28.206 1.323 1.00 82.06 85 GLY A N 1
ATOM 688 C CA . GLY A 1 85 ? 12.380 28.296 2.723 1.00 82.06 85 GLY A CA 1
ATOM 689 C C . GLY A 1 85 ? 11.755 27.201 3.592 1.00 82.06 85 GLY A C 1
ATOM 690 O O . GLY A 1 85 ? 11.642 26.058 3.158 1.00 82.06 85 GLY A O 1
ATOM 691 N N . ALA A 1 86 ? 11.366 27.546 4.820 1.00 81.62 86 ALA A N 1
ATOM 692 C CA . ALA A 1 86 ? 10.860 26.586 5.806 1.00 81.62 86 ALA A CA 1
ATOM 693 C C . ALA A 1 86 ? 9.495 25.967 5.441 1.00 81.62 86 ALA A C 1
ATOM 695 O O . ALA A 1 86 ? 9.188 24.872 5.898 1.00 81.62 86 ALA A O 1
ATOM 696 N N . ASP A 1 87 ? 8.710 26.627 4.585 1.00 85.56 87 ASP A N 1
ATOM 697 C CA . ASP A 1 87 ? 7.377 26.164 4.171 1.00 85.56 87 ASP A CA 1
ATOM 698 C C . ASP A 1 87 ? 7.403 25.311 2.892 1.00 85.56 87 ASP A C 1
ATOM 700 O O . ASP A 1 87 ? 6.363 25.044 2.284 1.00 85.56 87 ASP A O 1
ATOM 704 N N . GLN A 1 88 ? 8.592 24.901 2.439 1.00 87.75 88 GLN A N 1
ATOM 705 C CA . GLN A 1 88 ? 8.738 24.107 1.229 1.00 87.75 88 GLN A CA 1
ATOM 706 C C . GLN A 1 88 ? 8.140 22.704 1.423 1.00 87.75 88 GLN A C 1
ATOM 708 O O . GLN A 1 88 ? 8.598 21.911 2.243 1.00 87.75 88 GLN A O 1
ATOM 713 N N . LYS A 1 89 ? 7.132 22.373 0.616 1.00 84.19 89 LYS A N 1
ATOM 714 C CA . LYS A 1 89 ? 6.471 21.065 0.614 1.00 84.19 89 LYS A CA 1
ATOM 715 C C . LYS A 1 89 ? 6.988 20.223 -0.539 1.00 84.19 89 LYS A C 1
ATOM 717 O O . LYS A 1 89 ? 6.985 20.670 -1.683 1.00 84.19 89 LYS A O 1
ATOM 722 N N . LYS A 1 90 ? 7.393 18.986 -0.256 1.00 84.31 90 LYS A N 1
ATOM 723 C CA . LYS A 1 90 ? 7.672 17.991 -1.295 1.00 84.31 90 LYS A CA 1
ATOM 724 C C . LYS A 1 90 ? 6.350 17.389 -1.762 1.00 84.31 90 LYS A C 1
ATOM 726 O O . LYS A 1 90 ? 5.619 16.814 -0.961 1.00 84.31 90 LYS A O 1
ATOM 731 N N . ILE A 1 91 ? 6.058 17.519 -3.046 1.00 82.44 91 ILE A N 1
ATOM 732 C CA . ILE A 1 91 ? 4.893 16.932 -3.703 1.00 82.44 91 ILE A CA 1
ATOM 733 C C . ILE A 1 91 ? 5.413 15.866 -4.655 1.00 82.44 91 ILE A C 1
ATOM 735 O O . ILE A 1 91 ? 6.253 16.157 -5.500 1.00 82.44 91 ILE A O 1
ATOM 739 N N . CYS A 1 92 ? 4.932 14.636 -4.516 1.00 75.38 92 CYS A N 1
ATOM 740 C CA . CYS A 1 92 ? 5.294 13.535 -5.400 1.00 75.38 92 CYS A CA 1
ATOM 741 C C . CYS A 1 92 ? 4.080 13.110 -6.217 1.00 75.38 92 CYS A C 1
ATOM 743 O O . CYS A 1 92 ? 3.018 12.830 -5.666 1.00 75.38 92 CYS A O 1
ATOM 745 N N . LEU A 1 93 ? 4.253 13.069 -7.532 1.00 73.75 93 LEU A N 1
ATOM 746 C CA . LEU A 1 93 ? 3.327 12.453 -8.467 1.00 73.75 93 LEU A CA 1
ATOM 747 C C . LEU A 1 93 ? 3.811 11.039 -8.721 1.00 73.75 93 LEU A C 1
ATOM 749 O O . LEU A 1 93 ? 4.991 10.840 -8.995 1.00 73.75 93 LEU A O 1
ATOM 753 N N . VAL A 1 94 ? 2.905 10.075 -8.651 1.00 73.25 94 VAL A N 1
ATOM 754 C CA . VAL A 1 94 ? 3.203 8.693 -9.011 1.00 73.25 94 VAL A CA 1
ATOM 755 C C . VAL A 1 94 ? 2.268 8.314 -10.140 1.00 73.25 94 VAL A C 1
ATOM 757 O O . VAL A 1 94 ? 1.049 8.293 -9.969 1.00 73.25 94 VAL A O 1
ATOM 760 N N . SER A 1 95 ? 2.847 8.061 -11.306 1.00 68.88 95 SER A N 1
ATOM 761 C CA . SER A 1 95 ? 2.149 7.444 -12.418 1.00 68.88 95 SER A CA 1
ATOM 762 C C . SER A 1 95 ? 2.165 5.945 -12.178 1.00 68.88 95 SER A C 1
ATOM 764 O O . S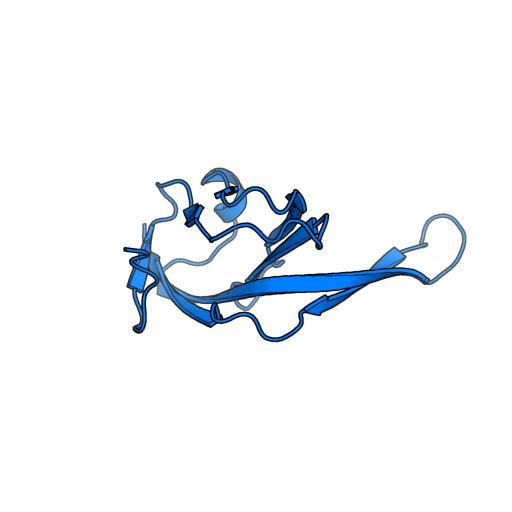ER A 1 95 ? 3.160 5.269 -12.419 1.00 68.88 95 SER A O 1
ATOM 766 N N . MET A 1 96 ? 1.064 5.427 -11.650 1.00 70.75 96 MET A N 1
ATOM 767 C CA . MET A 1 96 ? 0.863 3.990 -11.564 1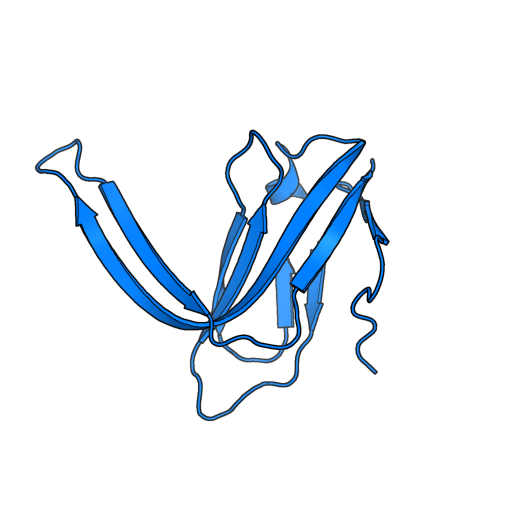.00 70.75 96 MET A CA 1
ATOM 768 C C . MET A 1 96 ? 0.245 3.550 -12.885 1.00 70.75 96 MET A C 1
ATOM 770 O O . MET A 1 96 ? -0.939 3.797 -13.130 1.00 70.75 96 MET A O 1
ATOM 774 N N . GLY A 1 97 ? 1.043 2.921 -13.750 1.00 61.47 97 GLY A N 1
ATOM 775 C CA . GLY A 1 97 ? 0.491 2.134 -14.844 1.00 61.47 97 GLY A CA 1
ATOM 776 C C . GLY A 1 97 ? -0.449 1.113 -14.217 1.00 61.47 97 GLY A C 1
ATOM 777 O O . GLY A 1 97 ? -0.049 0.453 -13.260 1.00 61.47 97 GLY A O 1
ATOM 778 N N . VAL A 1 98 ? -1.705 1.068 -14.673 1.00 51.69 98 VAL A N 1
ATOM 779 C CA . VAL A 1 98 ? -2.769 0.205 -14.132 1.00 51.69 98 VAL A CA 1
ATOM 780 C C . VAL A 1 98 ? -2.268 -1.237 -14.043 1.00 51.69 98 VAL A C 1
ATOM 782 O O . VAL A 1 98 ? -2.327 -1.988 -15.012 1.00 51.69 98 VAL A O 1
ATOM 785 N N . SER A 1 99 ? -1.735 -1.613 -12.884 1.00 52.38 99 SER A N 1
ATOM 786 C CA . SER A 1 99 ? -1.506 -2.997 -12.517 1.00 52.38 99 SER A CA 1
ATOM 787 C C . SER A 1 99 ? -2.753 -3.481 -11.781 1.00 52.38 99 SER A C 1
ATOM 789 O O . SER A 1 99 ? -3.526 -2.694 -11.229 1.00 52.38 99 SER A O 1
ATOM 791 N N . ASN A 1 100 ? -2.997 -4.786 -11.866 1.00 53.19 100 ASN A N 1
ATOM 792 C CA . ASN A 1 100 ? -4.282 -5.456 -11.628 1.00 53.19 100 ASN A CA 1
ATOM 793 C C . ASN A 1 100 ? -4.720 -5.512 -10.146 1.00 53.19 100 ASN A C 1
ATOM 795 O O . ASN A 1 100 ? -5.334 -6.482 -9.716 1.00 53.19 100 ASN A O 1
ATOM 799 N N . LEU A 1 101 ? -4.368 -4.504 -9.350 1.00 59.91 101 LEU A N 1
ATOM 800 C CA . LEU A 1 101 ? -4.510 -4.466 -7.901 1.00 59.91 101 LEU A CA 1
ATOM 801 C C . LEU A 1 101 ? -5.161 -3.155 -7.465 1.00 59.91 101 LEU A C 1
ATOM 803 O O . LEU A 1 101 ? -4.519 -2.238 -6.952 1.00 59.91 101 LEU A O 1
ATOM 807 N N . THR A 1 102 ? -6.464 -3.067 -7.709 1.00 68.38 102 THR A N 1
ATOM 808 C CA . THR A 1 102 ? -7.334 -2.067 -7.091 1.00 68.38 102 THR A CA 1
ATOM 809 C C . THR A 1 102 ? -8.411 -2.810 -6.330 1.00 68.38 102 THR A C 1
ATOM 811 O O . THR A 1 102 ? -9.067 -3.681 -6.897 1.00 68.38 102 THR A O 1
ATOM 814 N N . GLY A 1 103 ? -8.610 -2.454 -5.068 1.00 72.12 103 GLY A N 1
ATOM 815 C CA . GLY A 1 103 ? -9.666 -3.047 -4.269 1.00 72.12 103 GLY A CA 1
ATOM 816 C C . GLY A 1 103 ? -10.093 -2.155 -3.119 1.00 72.12 103 GLY A C 1
ATOM 817 O O . GLY A 1 103 ? -9.495 -1.109 -2.840 1.00 72.12 103 GLY A O 1
ATOM 818 N N . PHE A 1 104 ? -11.173 -2.595 -2.494 1.00 79.00 104 PHE A N 1
ATOM 819 C CA . PHE A 1 104 ? -11.817 -1.947 -1.368 1.00 79.00 104 PHE A CA 1
ATOM 820 C C . PHE A 1 104 ? -11.808 -2.933 -0.212 1.00 79.00 104 PHE A C 1
ATOM 822 O O . PHE A 1 104 ? -12.138 -4.102 -0.415 1.00 79.00 104 PHE A O 1
ATOM 829 N N . LEU A 1 105 ? -11.425 -2.473 0.973 1.00 80.19 105 LEU A N 1
ATOM 830 C CA . LEU A 1 105 ? -11.462 -3.280 2.191 1.00 80.19 105 LEU A CA 1
ATOM 831 C C . LEU A 1 105 ? -12.242 -2.524 3.263 1.00 80.19 105 LEU A C 1
ATOM 833 O O . LEU A 1 105 ? -12.124 -1.308 3.343 1.00 80.19 105 LEU A O 1
ATOM 837 N N . GLU A 1 106 ? -13.018 -3.204 4.096 1.00 85.06 106 GLU A N 1
ATOM 838 C CA . GLU A 1 106 ? -13.642 -2.588 5.273 1.00 85.06 106 GLU A CA 1
ATOM 839 C C . GLU A 1 106 ? -12.727 -2.764 6.487 1.00 85.06 106 GLU A C 1
ATOM 841 O O . GLU A 1 106 ? -12.307 -3.875 6.801 1.00 85.06 106 GLU A O 1
ATOM 846 N N . VAL A 1 107 ? -12.401 -1.679 7.184 1.00 86.75 107 VAL A N 1
ATOM 847 C CA . VAL A 1 107 ? -11.529 -1.729 8.364 1.00 86.75 107 VAL A CA 1
ATOM 848 C C . VAL A 1 107 ? -12.289 -2.304 9.553 1.00 86.75 107 VAL A C 1
ATOM 850 O O . VAL A 1 107 ? -13.325 -1.777 9.949 1.00 86.75 107 VAL A O 1
ATOM 853 N N . VAL A 1 108 ? -11.734 -3.333 10.178 1.00 87.81 108 VAL A N 1
ATOM 854 C CA . VAL A 1 108 ? -12.253 -3.970 11.394 1.00 87.81 108 VAL A CA 1
ATOM 855 C C . VAL A 1 108 ? -11.207 -3.937 12.510 1.00 87.81 108 VAL A C 1
ATOM 857 O O . VAL A 1 108 ? -10.050 -3.571 12.279 1.00 87.81 108 VAL A O 1
ATOM 860 N N . GLU A 1 109 ? -11.622 -4.270 13.733 1.00 83.31 109 GLU A N 1
ATOM 861 C CA . GLU A 1 109 ? -10.737 -4.314 14.911 1.00 83.31 109 GLU A CA 1
ATOM 862 C C . GLU A 1 109 ? -9.607 -5.345 14.773 1.00 83.31 109 GLU A C 1
ATOM 864 O O . GLU A 1 109 ? -9.842 -6.463 14.255 1.00 83.31 109 GLU A O 1
#